Protein AF-A0A7C6ZR09-F1 (afdb_monomer_lite)

Radius of gyration: 15.02 Å; chains: 1; bounding box: 41×16×41 Å

pLDDT: mean 88.65, std 11.0, range [61.31, 97.88]

Foldseek 3Di:
DVQQVVQQVVCVVVVNHPDGPVVVLVVVLLVCLLVVNDLVNSCVVSVHPDSPVSVVSNVVNDDPCPPDDD

Structure (mmCIF, N/CA/C/O backbone):
data_AF-A0A7C6ZR09-F1
#
_entry.id   AF-A0A7C6ZR09-F1
#
loop_
_atom_site.group_PDB
_atom_site.id
_atom_site.type_symbol
_atom_site.label_atom_id
_atom_site.label_alt_id
_atom_site.label_comp_id
_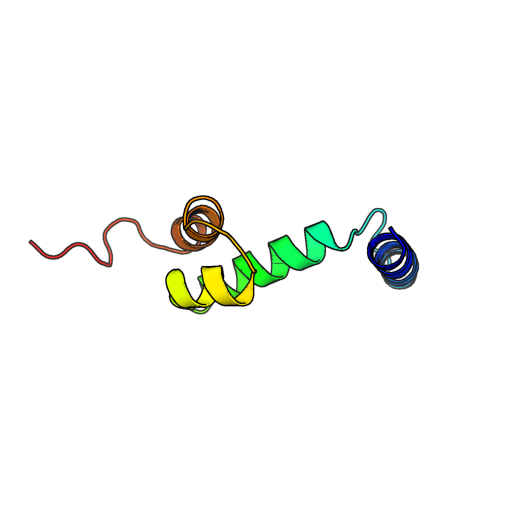atom_site.label_asym_id
_atom_site.label_entity_id
_atom_site.label_seq_id
_atom_site.pdbx_PDB_ins_code
_atom_site.Cartn_x
_atom_site.Cartn_y
_atom_site.Cartn_z
_atom_site.occupancy
_atom_site.B_iso_or_equiv
_atom_site.auth_seq_id
_atom_site.auth_comp_id
_atom_site.auth_asym_id
_atom_site.auth_atom_id
_atom_site.pdbx_PDB_model_num
ATOM 1 N N . ARG A 1 1 ? 16.924 2.146 -3.899 1.00 61.31 1 ARG A N 1
ATOM 2 C CA . ARG A 1 1 ? 16.460 2.409 -5.287 1.00 61.31 1 ARG A CA 1
ATOM 3 C C . ARG A 1 1 ? 16.210 1.130 -6.095 1.00 61.31 1 ARG A C 1
ATOM 5 O O . ARG A 1 1 ? 15.199 1.097 -6.771 1.00 61.31 1 ARG A O 1
ATOM 12 N N . ALA A 1 2 ? 16.991 0.054 -5.920 1.00 86.25 2 ALA A N 1
ATOM 13 C CA . ALA A 1 2 ? 16.862 -1.189 -6.701 1.00 86.25 2 ALA A CA 1
ATOM 14 C C . ALA A 1 2 ? 15.451 -1.824 -6.780 1.00 86.25 2 ALA A C 1
ATOM 16 O O . ALA A 1 2 ? 15.071 -2.327 -7.833 1.00 86.25 2 ALA A O 1
ATOM 17 N N . VAL A 1 3 ? 14.658 -1.799 -5.699 1.00 92.75 3 VAL A N 1
ATOM 18 C CA . VAL A 1 3 ? 13.322 -2.432 -5.696 1.00 92.75 3 VAL A CA 1
ATOM 19 C C . VAL A 1 3 ? 12.342 -1.705 -6.618 1.00 92.75 3 VAL A C 1
ATOM 21 O O . VAL A 1 3 ? 11.667 -2.357 -7.407 1.00 92.75 3 VAL A O 1
ATOM 24 N N . SER A 1 4 ? 12.282 -0.371 -6.570 1.00 94.44 4 SER A N 1
ATOM 25 C CA . SER A 1 4 ? 11.391 0.395 -7.453 1.00 94.44 4 SER A CA 1
ATOM 26 C C . SER A 1 4 ? 11.774 0.237 -8.922 1.00 94.44 4 SER A C 1
ATOM 28 O O . SER A 1 4 ? 10.888 0.106 -9.757 1.00 94.44 4 SER A O 1
ATOM 30 N N . ASP A 1 5 ? 13.072 0.175 -9.232 1.00 95.44 5 ASP A N 1
ATOM 31 C CA . ASP A 1 5 ? 13.538 -0.072 -10.600 1.00 95.44 5 ASP A CA 1
ATOM 32 C C . ASP A 1 5 ? 13.119 -1.463 -11.094 1.00 95.44 5 ASP A C 1
ATOM 34 O O . ASP A 1 5 ? 12.663 -1.611 -12.227 1.00 95.44 5 ASP A O 1
ATOM 38 N N . ARG A 1 6 ? 13.203 -2.485 -10.230 1.00 96.31 6 ARG A N 1
ATOM 39 C CA . ARG A 1 6 ? 12.731 -3.835 -10.561 1.00 96.31 6 ARG A CA 1
ATOM 40 C C . ARG A 1 6 ? 11.220 -3.877 -10.776 1.00 96.31 6 ARG A C 1
ATOM 42 O O . ARG A 1 6 ? 10.774 -4.515 -11.724 1.00 96.31 6 ARG A O 1
ATOM 49 N N . VAL A 1 7 ? 10.449 -3.212 -9.916 1.00 97.31 7 VAL A N 1
ATOM 50 C CA . VAL A 1 7 ? 8.989 -3.115 -10.055 1.00 97.31 7 VAL A CA 1
ATOM 51 C C . VAL A 1 7 ? 8.617 -2.427 -11.362 1.00 97.31 7 VAL A C 1
ATOM 53 O O . VAL A 1 7 ? 7.750 -2.934 -12.062 1.00 97.31 7 VAL A O 1
ATOM 56 N N . ARG A 1 8 ? 9.320 -1.355 -11.740 1.00 97.12 8 ARG A N 1
ATOM 57 C CA . ARG A 1 8 ? 9.088 -0.661 -13.008 1.00 97.12 8 ARG A CA 1
ATOM 58 C C . ARG A 1 8 ? 9.278 -1.583 -14.214 1.00 97.12 8 ARG A C 1
ATOM 60 O O . ARG A 1 8 ? 8.379 -1.673 -15.039 1.00 97.12 8 ARG A O 1
ATOM 67 N N . VAL A 1 9 ? 10.388 -2.326 -14.278 1.00 97.31 9 VAL A N 1
ATOM 68 C CA . VAL A 1 9 ? 10.641 -3.285 -15.378 1.00 97.31 9 VAL A CA 1
ATOM 69 C C . VAL A 1 9 ? 9.556 -4.366 -15.450 1.00 97.31 9 VAL A C 1
ATOM 71 O O . VAL A 1 9 ? 9.126 -4.749 -16.534 1.00 97.31 9 VAL A O 1
ATOM 74 N N . LEU A 1 10 ? 9.101 -4.874 -14.301 1.00 97.31 10 LEU A N 1
ATOM 75 C CA . LEU A 1 10 ? 8.020 -5.863 -14.266 1.00 97.31 10 LEU A CA 1
ATOM 76 C C . LEU A 1 10 ? 6.665 -5.255 -14.652 1.00 97.31 10 LEU A C 1
ATOM 78 O O . LEU A 1 10 ? 5.880 -5.928 -15.310 1.00 97.31 10 LEU A O 1
ATOM 82 N N . GLY A 1 11 ? 6.408 -4.002 -14.268 1.00 97.38 11 GLY A N 1
ATOM 83 C CA . GLY A 1 11 ? 5.223 -3.241 -14.655 1.00 97.38 11 GLY A CA 1
ATOM 84 C C . GLY A 1 11 ? 5.144 -3.054 -16.166 1.00 97.38 11 GLY A C 1
ATOM 85 O O . GLY A 1 11 ? 4.133 -3.404 -16.767 1.00 97.38 11 GLY A O 1
ATOM 86 N N . GLU A 1 12 ? 6.239 -2.618 -16.794 1.00 97.88 12 GLU A N 1
ATOM 87 C CA . GLU A 1 12 ? 6.353 -2.482 -18.253 1.00 97.88 12 GLU A CA 1
ATOM 88 C C . GLU A 1 12 ? 6.010 -3.802 -18.973 1.00 97.88 12 GLU A C 1
ATOM 90 O O . GLU A 1 12 ? 5.241 -3.805 -19.933 1.00 97.88 12 GLU A O 1
ATOM 95 N N . ALA A 1 13 ? 6.484 -4.944 -18.460 1.00 97.75 13 ALA A N 1
ATOM 96 C CA . ALA A 1 13 ? 6.217 -6.265 -19.041 1.00 97.75 13 ALA A CA 1
ATOM 97 C C . ALA A 1 13 ? 4.735 -6.695 -19.006 1.00 97.75 13 ALA A C 1
ATOM 99 O O . ALA A 1 13 ? 4.341 -7.576 -19.768 1.00 97.75 13 ALA A O 1
ATOM 100 N N . VAL A 1 14 ? 3.917 -6.093 -18.138 1.00 97.38 14 VAL A N 1
ATOM 101 C CA . VAL A 1 14 ? 2.469 -6.353 -18.034 1.00 97.38 14 VAL A CA 1
ATOM 102 C C . VAL A 1 14 ? 1.622 -5.160 -18.496 1.00 97.38 14 VAL A C 1
ATOM 104 O O . VAL A 1 14 ? 0.417 -5.136 -18.255 1.00 97.38 14 VAL A O 1
ATOM 107 N N . GLY A 1 15 ? 2.235 -4.171 -19.158 1.00 97.75 15 GLY A N 1
ATOM 108 C CA . GLY A 1 15 ? 1.550 -2.986 -19.688 1.00 97.75 15 GLY A CA 1
ATOM 109 C C . GLY A 1 15 ? 1.214 -1.909 -18.647 1.00 97.75 15 GLY A C 1
ATOM 110 O O . GLY A 1 15 ? 0.365 -1.060 -18.901 1.00 97.75 15 GLY A O 1
ATOM 111 N N . LEU A 1 16 ? 1.849 -1.935 -17.473 1.00 96.31 16 LEU A N 1
ATOM 112 C CA . LEU A 1 16 ? 1.694 -0.937 -16.412 1.00 96.31 16 LEU A CA 1
ATOM 113 C C . LEU A 1 16 ? 2.899 0.010 -16.388 1.00 96.31 16 LEU A C 1
ATOM 115 O O . LEU A 1 16 ? 3.867 -0.191 -15.649 1.00 96.31 16 LEU A O 1
ATOM 119 N N . GLU A 1 17 ? 2.830 1.058 -17.204 1.00 96.25 17 GLU A N 1
ATOM 120 C CA . GLU A 1 17 ? 3.869 2.085 -17.281 1.00 96.25 17 GLU A CA 1
ATOM 121 C C . GLU A 1 17 ? 3.960 2.914 -15.992 1.00 96.25 17 GLU A C 1
ATOM 123 O O . GLU A 1 17 ? 2.958 3.280 -15.380 1.00 96.25 17 GLU A O 1
ATOM 128 N N . GLY A 1 18 ? 5.190 3.218 -15.570 1.00 93.81 18 GLY A N 1
ATOM 129 C CA . GLY A 1 18 ? 5.444 4.070 -14.405 1.00 93.81 18 GLY A CA 1
ATOM 130 C C . GLY A 1 18 ? 5.188 3.417 -13.042 1.00 93.81 18 GLY A C 1
ATOM 131 O O . GLY A 1 18 ? 5.364 4.088 -12.026 1.00 93.81 18 GLY A O 1
ATOM 132 N N . LEU A 1 19 ? 4.829 2.127 -12.992 1.00 96.94 19 LEU A N 1
ATOM 133 C CA . LEU A 1 19 ? 4.579 1.416 -11.738 1.00 96.94 19 LEU A CA 1
ATOM 134 C C . LEU A 1 19 ? 5.806 1.455 -10.815 1.00 96.94 19 LEU A C 1
ATOM 136 O O . LEU A 1 19 ? 6.908 1.050 -11.194 1.00 96.94 19 LEU A O 1
ATOM 140 N N . SER A 1 20 ? 5.604 1.881 -9.569 1.00 96.75 20 SER A N 1
ATOM 141 C CA . SER A 1 20 ? 6.642 1.899 -8.542 1.00 96.75 20 SER A CA 1
ATOM 142 C C . SER A 1 20 ? 6.324 0.964 -7.374 1.00 96.75 20 SER A C 1
ATOM 144 O O . SER A 1 20 ? 5.179 0.593 -7.112 1.00 96.75 20 SER A O 1
ATOM 146 N N . ALA A 1 21 ? 7.351 0.626 -6.588 1.00 96.19 21 ALA A N 1
ATOM 147 C CA . ALA A 1 21 ? 7.162 -0.128 -5.347 1.00 96.19 21 ALA A CA 1
ATOM 148 C C . ALA A 1 21 ? 6.260 0.610 -4.334 1.00 96.19 21 ALA A C 1
ATOM 150 O O . ALA A 1 21 ? 5.633 -0.025 -3.485 1.00 96.19 21 ALA A O 1
ATOM 151 N N . HIS A 1 22 ? 6.189 1.943 -4.417 1.00 95.25 22 HIS A N 1
ATOM 152 C CA . HIS A 1 22 ? 5.331 2.745 -3.551 1.00 95.25 22 HIS A CA 1
ATOM 153 C C . HIS A 1 22 ? 3.851 2.553 -3.899 1.00 95.25 22 HIS A C 1
ATOM 155 O O . HIS A 1 22 ? 3.033 2.376 -2.998 1.00 95.25 22 HIS A O 1
ATOM 161 N N . ASP A 1 23 ? 3.526 2.473 -5.189 1.00 95.62 23 ASP A N 1
ATOM 162 C CA . ASP A 1 23 ? 2.163 2.218 -5.664 1.00 95.62 23 ASP A CA 1
ATOM 163 C C . ASP A 1 23 ? 1.687 0.831 -5.232 1.00 95.62 23 ASP A C 1
ATOM 165 O O . ASP A 1 23 ? 0.581 0.681 -4.713 1.00 95.62 23 ASP A O 1
ATOM 169 N N . CYS A 1 24 ? 2.557 -0.181 -5.331 1.00 96.31 24 CYS A N 1
ATOM 170 C CA . CYS A 1 24 ? 2.260 -1.518 -4.816 1.00 96.31 24 CYS A CA 1
ATOM 171 C C . CYS A 1 24 ? 1.968 -1.499 -3.307 1.00 96.31 24 CYS A C 1
ATOM 173 O O . CYS A 1 24 ? 1.039 -2.168 -2.850 1.00 96.31 24 CYS A O 1
ATOM 175 N N . ARG A 1 25 ? 2.722 -0.711 -2.526 1.00 95.81 25 ARG A N 1
ATOM 176 C CA . ARG A 1 25 ? 2.481 -0.548 -1.085 1.00 95.81 25 ARG A CA 1
ATOM 177 C C . ARG A 1 25 ? 1.141 0.133 -0.805 1.00 95.81 25 ARG A C 1
ATOM 179 O O . ARG A 1 25 ? 0.422 -0.312 0.087 1.00 95.81 25 ARG A O 1
ATOM 186 N N .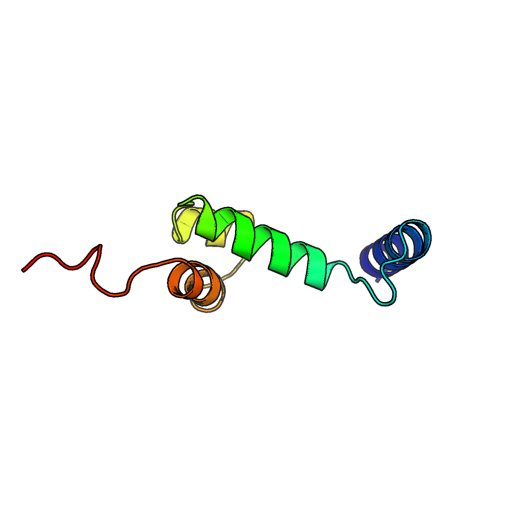 HIS A 1 26 ? 0.792 1.179 -1.553 1.00 95.06 26 HIS A N 1
ATOM 187 C CA . HIS A 1 26 ? -0.511 1.840 -1.444 1.00 95.06 26 HIS A CA 1
ATOM 188 C C . HIS A 1 26 ? -1.664 0.892 -1.767 1.00 95.06 26 HIS A C 1
ATOM 190 O O . HIS A 1 26 ? -2.641 0.824 -1.017 1.00 95.06 26 HIS A O 1
ATOM 196 N N . TYR A 1 27 ? -1.532 0.133 -2.854 1.00 95.06 27 TYR A N 1
ATOM 197 C CA . TYR A 1 27 ? -2.528 -0.846 -3.264 1.00 95.06 27 TYR A CA 1
ATOM 198 C C . TYR A 1 27 ? -2.721 -1.931 -2.200 1.00 95.06 27 TYR A C 1
ATOM 200 O O . TYR A 1 27 ? -3.852 -2.209 -1.802 1.00 95.06 27 TYR A O 1
ATOM 208 N N . TRP A 1 28 ? -1.626 -2.501 -1.686 1.00 96.50 28 TRP A N 1
ATOM 209 C CA . TRP A 1 28 ? -1.678 -3.484 -0.604 1.00 96.50 28 TRP A CA 1
ATOM 210 C C . TRP A 1 28 ? -2.393 -2.930 0.634 1.00 96.50 28 TRP A C 1
ATOM 212 O O . TRP A 1 28 ? -3.307 -3.576 1.141 1.00 96.50 28 TRP A O 1
ATOM 222 N N . ALA A 1 29 ? -2.035 -1.723 1.080 1.00 95.38 29 ALA A N 1
ATOM 223 C CA . ALA A 1 29 ? -2.631 -1.114 2.265 1.00 95.38 29 ALA A CA 1
ATOM 224 C C . ALA A 1 29 ? -4.139 -0.867 2.096 1.00 95.38 29 ALA A C 1
ATOM 226 O O . ALA A 1 29 ? -4.927 -1.202 2.979 1.00 95.38 29 ALA A O 1
ATOM 227 N N . THR A 1 30 ? -4.541 -0.354 0.929 1.00 93.31 30 THR A N 1
ATOM 228 C CA . THR A 1 30 ? -5.951 -0.134 0.569 1.00 93.31 30 THR A CA 1
ATOM 229 C C . THR A 1 30 ? -6.730 -1.447 0.570 1.00 93.31 30 THR A C 1
ATOM 231 O O . THR A 1 30 ? -7.794 -1.546 1.175 1.00 93.31 30 THR A O 1
ATOM 234 N N . ARG A 1 31 ? -6.180 -2.484 -0.070 1.00 94.44 31 ARG A N 1
ATOM 235 C CA . ARG A 1 31 ? -6.817 -3.800 -0.186 1.00 94.44 31 ARG A CA 1
ATOM 236 C C . ARG A 1 31 ? -6.897 -4.546 1.150 1.00 94.44 31 ARG A C 1
ATOM 238 O O . ARG A 1 31 ? -7.836 -5.309 1.362 1.00 94.44 31 ARG A O 1
ATOM 245 N N . ALA A 1 32 ? -5.909 -4.381 2.026 1.00 93.81 32 ALA A N 1
ATOM 246 C CA . ALA A 1 32 ? -5.923 -4.968 3.362 1.00 93.81 32 ALA A CA 1
ATOM 247 C C . ALA A 1 32 ? -6.980 -4.289 4.245 1.00 93.81 32 ALA A C 1
ATOM 249 O O . ALA A 1 32 ? -7.767 -4.972 4.902 1.00 93.81 32 ALA A O 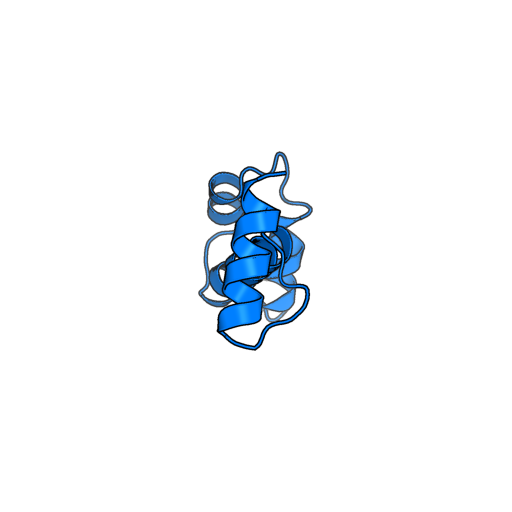1
ATOM 250 N N . ALA A 1 33 ? -7.047 -2.955 4.204 1.00 91.94 33 ALA A N 1
ATOM 251 C CA . ALA A 1 33 ? -8.057 -2.183 4.920 1.00 91.94 33 ALA A CA 1
ATOM 252 C C . ALA A 1 33 ? -9.483 -2.529 4.455 1.00 91.94 33 ALA A C 1
ATOM 254 O O . ALA A 1 33 ? -10.354 -2.757 5.292 1.00 91.94 33 ALA A O 1
ATOM 255 N N . SER A 1 34 ? -9.713 -2.659 3.142 1.00 88.19 34 SER A N 1
ATOM 256 C CA . SER A 1 34 ? -11.035 -3.015 2.602 1.00 88.19 34 SER A CA 1
ATOM 257 C C . SER A 1 34 ? -11.490 -4.436 2.938 1.00 88.19 34 SER A C 1
ATOM 259 O O . SER A 1 34 ? -12.684 -4.713 2.922 1.00 88.19 34 SER A O 1
ATOM 261 N N . GLN A 1 35 ? -10.563 -5.329 3.289 1.00 90.81 35 GLN A N 1
ATOM 262 C CA . GLN A 1 35 ? -10.866 -6.672 3.798 1.00 90.81 35 GLN A CA 1
ATOM 263 C C . GLN A 1 35 ? -11.057 -6.711 5.323 1.00 90.81 35 GLN A C 1
ATOM 265 O O . GLN A 1 35 ? -11.148 -7.790 5.901 1.00 90.81 35 GLN A O 1
ATOM 270 N N . GLY A 1 36 ? -11.120 -5.551 5.986 1.00 87.62 36 GLY A N 1
ATOM 271 C CA . GLY A 1 36 ? -11.381 -5.462 7.422 1.00 87.62 36 GLY A CA 1
ATOM 272 C C . GLY A 1 36 ? -10.154 -5.699 8.301 1.00 87.62 36 GLY A C 1
ATOM 273 O O . GLY A 1 36 ? -10.313 -6.014 9.478 1.00 87.62 36 GLY A O 1
ATOM 274 N N . THR A 1 37 ? -8.937 -5.549 7.762 1.00 90.88 37 THR A N 1
ATOM 275 C CA . THR A 1 37 ? -7.717 -5.621 8.583 1.00 90.88 37 THR A CA 1
ATOM 276 C C . THR A 1 37 ? -7.759 -4.543 9.664 1.00 90.88 37 THR A C 1
ATOM 278 O O . THR A 1 37 ? -8.015 -3.373 9.372 1.00 90.88 37 THR A O 1
ATOM 281 N N . ASP A 1 38 ? -7.477 -4.938 10.906 1.00 89.81 38 ASP A N 1
ATOM 282 C CA . ASP A 1 38 ? -7.401 -4.020 12.039 1.00 89.81 38 ASP A CA 1
ATOM 283 C C . ASP A 1 38 ? -6.372 -2.886 11.784 1.00 89.81 38 ASP A C 1
ATOM 285 O O . ASP A 1 38 ? -5.268 -3.162 11.297 1.00 89.81 38 ASP A O 1
ATOM 289 N N . PRO A 1 39 ? -6.681 -1.612 12.107 1.00 88.75 39 PRO A N 1
ATOM 290 C CA . PRO A 1 39 ? -5.786 -0.486 11.832 1.00 88.75 39 PRO A CA 1
ATOM 291 C C . PRO A 1 39 ? -4.411 -0.573 12.512 1.00 88.75 39 PRO A C 1
ATOM 293 O O . PRO A 1 39 ? -3.426 -0.088 11.949 1.00 88.75 39 PRO A O 1
ATOM 296 N N . PHE A 1 40 ? -4.314 -1.179 13.701 1.00 92.25 40 PHE A N 1
ATOM 297 C CA . PHE A 1 40 ? -3.042 -1.366 14.402 1.00 92.25 40 PHE A CA 1
ATOM 298 C C . PHE A 1 40 ? -2.223 -2.481 13.755 1.00 92.25 40 PHE A C 1
ATOM 300 O O . PHE A 1 40 ? -1.034 -2.293 13.504 1.00 92.25 40 PHE A O 1
ATOM 307 N N . ALA A 1 41 ? -2.867 -3.591 13.388 1.00 94.31 41 ALA A N 1
ATOM 308 C CA . ALA A 1 41 ? -2.215 -4.652 12.624 1.00 94.31 41 ALA A CA 1
ATOM 309 C C . ALA A 1 41 ? -1.706 -4.140 11.265 1.00 94.31 41 ALA A C 1
ATOM 311 O O . ALA A 1 41 ? -0.577 -4.435 10.871 1.00 94.31 41 ALA A O 1
ATOM 312 N N . LEU A 1 42 ? -2.501 -3.317 10.570 1.00 94.44 42 LEU A N 1
ATOM 313 C CA . LEU A 1 42 ? -2.102 -2.692 9.309 1.00 94.44 42 LEU A CA 1
ATOM 314 C C . LEU A 1 42 ? -0.899 -1.757 9.504 1.00 94.44 42 LEU A C 1
ATOM 316 O O . LEU A 1 42 ? 0.048 -1.811 8.719 1.00 94.44 42 LEU A O 1
ATOM 320 N N . ARG A 1 43 ? -0.908 -0.934 10.564 1.00 95.50 43 ARG A N 1
ATOM 321 C CA . ARG A 1 43 ? 0.215 -0.061 10.941 1.00 95.50 43 ARG A CA 1
ATOM 322 C C . ARG A 1 43 ? 1.508 -0.854 11.113 1.00 95.50 43 ARG A C 1
ATOM 324 O O . ARG A 1 43 ? 2.523 -0.488 10.517 1.00 95.50 43 ARG A O 1
ATOM 331 N N . ASP A 1 44 ? 1.453 -1.914 11.912 1.00 96.62 44 ASP A N 1
ATOM 332 C CA . ASP A 1 44 ? 2.625 -2.708 12.27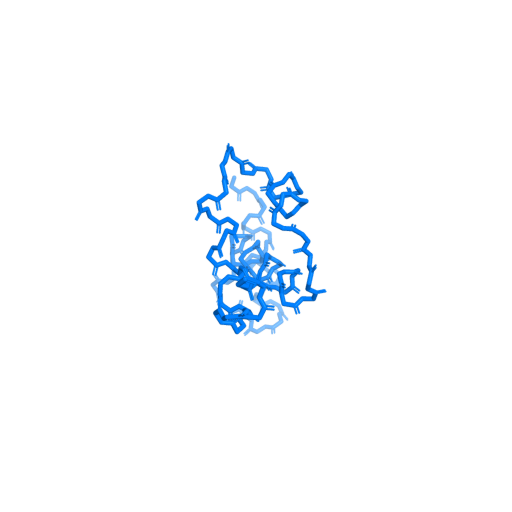8 1.00 96.62 44 ASP A CA 1
ATOM 333 C C . ASP A 1 44 ? 3.166 -3.466 11.065 1.00 96.62 44 ASP A C 1
ATOM 335 O O . ASP A 1 44 ? 4.358 -3.388 10.769 1.00 96.62 44 ASP A O 1
ATOM 339 N N . ALA A 1 45 ? 2.282 -4.092 10.281 1.00 95.56 45 ALA A N 1
ATOM 340 C CA . ALA A 1 45 ? 2.656 -4.791 9.054 1.00 95.56 45 ALA A CA 1
ATOM 341 C C . ALA A 1 45 ? 3.268 -3.855 7.997 1.00 95.56 45 ALA A C 1
ATOM 343 O O . ALA A 1 45 ? 4.168 -4.251 7.259 1.00 95.56 45 ALA A O 1
ATOM 344 N N . GLY A 1 46 ? 2.795 -2.609 7.908 1.00 94.19 46 GLY A N 1
ATOM 345 C CA . GLY A 1 46 ? 3.314 -1.634 6.949 1.00 94.19 46 GLY A CA 1
ATOM 346 C C . GLY A 1 46 ? 4.461 -0.766 7.468 1.00 94.19 46 GLY A C 1
ATOM 347 O O . GLY A 1 46 ? 4.925 0.106 6.722 1.00 94.19 46 GLY A O 1
ATOM 348 N N . GLY A 1 47 ? 4.910 -0.980 8.710 1.00 95.94 47 GLY A N 1
ATOM 349 C CA . GLY A 1 47 ? 6.056 -0.298 9.315 1.00 95.94 47 GLY A CA 1
ATOM 350 C C . GLY A 1 47 ? 5.845 1.197 9.568 1.00 95.94 47 GLY A C 1
ATOM 351 O O . GLY A 1 47 ? 6.790 1.977 9.459 1.00 95.94 47 GLY A O 1
ATOM 352 N N . TRP A 1 48 ? 4.613 1.630 9.847 1.00 96.00 48 TRP A N 1
ATOM 353 C CA . TRP A 1 48 ? 4.334 3.033 10.163 1.00 96.00 48 TRP A CA 1
ATOM 354 C C . TRP A 1 48 ? 4.553 3.330 11.650 1.00 96.00 48 TRP A C 1
ATOM 356 O O . TRP A 1 48 ? 4.114 2.582 12.515 1.00 96.00 48 TRP A O 1
ATOM 366 N N . SER A 1 49 ? 5.161 4.476 11.958 1.00 94.56 49 SER A N 1
ATOM 367 C CA . SER A 1 49 ? 5.366 4.928 13.343 1.00 94.56 49 SER A CA 1
ATOM 368 C C . SER A 1 49 ? 4.089 5.436 14.022 1.00 94.56 49 SER A C 1
ATOM 370 O O . SER A 1 49 ? 4.052 5.582 15.241 1.00 94.56 49 SER A O 1
ATOM 372 N N . SER A 1 50 ? 3.038 5.724 13.251 1.00 93.31 50 SER A N 1
ATOM 373 C CA . SER A 1 50 ? 1.757 6.215 13.755 1.00 93.31 50 SER A CA 1
ATOM 374 C C . SER A 1 50 ? 0.589 5.729 12.895 1.00 93.31 50 SER A C 1
ATOM 376 O O . SER A 1 50 ? 0.771 5.234 11.781 1.00 93.31 50 SER A O 1
ATOM 378 N N . LEU A 1 51 ? -0.632 5.902 13.407 1.00 91.06 51 LEU A N 1
ATOM 379 C CA . LEU A 1 51 ? -1.863 5.559 12.689 1.00 91.06 51 LEU A CA 1
ATOM 380 C C . LEU A 1 51 ? -2.254 6.565 11.596 1.00 91.06 51 LEU A C 1
ATOM 382 O O . LEU A 1 51 ? -3.168 6.272 10.835 1.00 91.06 51 LEU A O 1
ATOM 386 N N . ALA A 1 52 ? -1.563 7.702 11.466 1.00 91.19 52 ALA A N 1
ATOM 387 C CA . ALA A 1 52 ? -1.981 8.790 10.576 1.00 91.19 52 ALA A CA 1
ATOM 388 C C . ALA A 1 52 ? -2.055 8.394 9.088 1.00 91.19 52 ALA A C 1
ATOM 390 O O . ALA A 1 52 ? -2.909 8.880 8.354 1.00 91.19 52 ALA A O 1
ATOM 391 N N . MET A 1 53 ? -1.156 7.521 8.625 1.00 90.62 53 MET A N 1
ATOM 392 C CA . MET A 1 53 ? -1.188 7.006 7.251 1.00 90.62 53 MET A CA 1
ATOM 393 C C . MET A 1 53 ? -2.099 5.778 7.092 1.00 90.62 53 MET A C 1
ATOM 395 O O . MET A 1 53 ? -2.875 5.764 6.138 1.00 90.62 53 MET A O 1
ATOM 399 N N . PRO A 1 54 ? -2.048 4.764 7.982 1.00 87.94 54 PRO A N 1
ATOM 400 C CA . PRO A 1 54 ? -2.982 3.637 7.960 1.00 87.94 54 PRO A CA 1
ATOM 401 C C . PRO A 1 54 ? -4.461 4.039 8.003 1.00 87.94 54 PRO A C 1
ATOM 403 O O . PRO A 1 54 ? -5.262 3.458 7.271 1.00 87.94 54 PRO A O 1
ATOM 406 N N . SER A 1 55 ? -4.825 5.043 8.811 1.00 84.88 55 SER A N 1
ATOM 407 C CA . SER A 1 55 ? -6.221 5.468 8.982 1.00 84.88 55 SER A CA 1
ATOM 408 C C . SER A 1 55 ? -6.857 5.916 7.669 1.00 84.88 55 SER A C 1
ATOM 410 O O . SER A 1 55 ? -8.011 5.590 7.417 1.00 84.88 55 SER A O 1
ATOM 412 N N . ARG A 1 56 ? -6.085 6.544 6.773 1.00 86.62 56 ARG A N 1
ATOM 413 C CA . ARG A 1 56 ? -6.562 6.996 5.456 1.00 86.62 56 ARG A CA 1
ATOM 414 C C . ARG A 1 56 ? -7.102 5.855 4.589 1.00 86.62 56 ARG A C 1
ATOM 416 O O . ARG A 1 56 ? -8.043 6.068 3.832 1.00 86.62 56 ARG A O 1
ATOM 423 N N . TYR A 1 57 ? -6.529 4.653 4.687 1.00 86.12 57 TYR A N 1
ATOM 424 C CA . TYR A 1 57 ? -7.016 3.486 3.937 1.00 86.12 57 TYR A CA 1
ATOM 425 C C . TYR A 1 57 ? -8.257 2.864 4.573 1.00 86.12 57 TYR A C 1
ATOM 427 O O . TYR A 1 57 ? -9.118 2.351 3.867 1.00 86.12 57 TYR A O 1
ATOM 435 N N . VAL A 1 58 ? -8.345 2.910 5.904 1.00 79.12 58 VAL A N 1
ATOM 436 C CA . VAL A 1 58 ? -9.484 2.380 6.663 1.00 79.12 58 VAL A CA 1
ATOM 437 C C . VAL A 1 58 ? -10.706 3.281 6.500 1.00 79.12 58 VAL A C 1
ATOM 439 O O . VAL A 1 58 ? -11.799 2.778 6.274 1.00 79.12 58 VAL A O 1
ATOM 442 N N . GLU A 1 59 ? -10.525 4.601 6.555 1.00 73.25 59 GLU A N 1
ATOM 443 C CA . GLU A 1 59 ? -11.585 5.592 6.328 1.00 73.25 59 GLU A CA 1
ATOM 444 C C . GLU A 1 59 ? -12.149 5.506 4.910 1.00 73.25 59 GLU A C 1
ATOM 446 O O . GLU A 1 59 ? -13.362 5.526 4.737 1.00 73.25 59 GLU A O 1
ATOM 451 N N . ALA A 1 60 ? -11.292 5.323 3.900 1.00 65.31 60 ALA A N 1
ATOM 452 C CA . ALA A 1 60 ? -11.736 5.124 2.520 1.00 65.31 60 ALA A CA 1
ATOM 453 C C . ALA A 1 60 ? -12.590 3.853 2.331 1.00 65.31 60 ALA A C 1
ATOM 455 O O . ALA A 1 60 ? -13.343 3.764 1.365 1.00 65.31 60 ALA A O 1
ATOM 456 N N . ALA A 1 61 ? -12.466 2.874 3.232 1.00 63.66 61 ALA A N 1
ATOM 457 C CA . ALA A 1 61 ? -13.186 1.606 3.175 1.00 63.66 61 ALA A CA 1
ATOM 458 C C . ALA A 1 61 ? -14.408 1.531 4.111 1.00 63.66 61 ALA A C 1
ATOM 460 O O . ALA A 1 61 ? -15.215 0.615 3.962 1.00 63.66 61 ALA A O 1
ATOM 461 N N . ALA A 1 62 ? -14.549 2.440 5.081 1.00 64.50 62 ALA A N 1
ATOM 462 C CA . ALA A 1 62 ? -15.546 2.336 6.146 1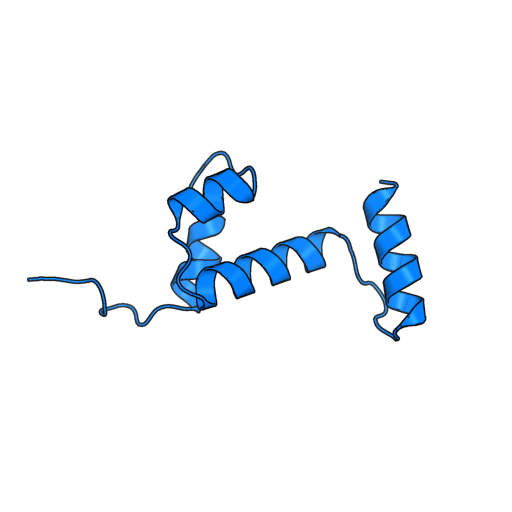.00 64.50 62 ALA A CA 1
ATOM 463 C C . ALA A 1 62 ? -16.755 3.258 5.929 1.00 64.50 62 ALA A C 1
ATOM 465 O O . ALA A 1 62 ? -16.618 4.420 5.549 1.00 64.50 62 ALA A O 1
ATOM 466 N N . ILE A 1 63 ? -17.952 2.775 6.281 1.00 66.75 63 ILE A N 1
ATOM 467 C CA . ILE A 1 63 ? -19.112 3.647 6.498 1.00 66.75 63 ILE A CA 1
ATOM 468 C C . ILE A 1 63 ? -18.883 4.374 7.827 1.00 66.75 63 ILE A C 1
ATOM 470 O O . ILE A 1 63 ? -18.762 3.731 8.870 1.00 66.75 63 ILE A O 1
ATOM 474 N N . ALA A 1 64 ? -18.837 5.709 7.797 1.00 67.19 64 ALA A N 1
ATOM 475 C CA . ALA A 1 64 ? -18.377 6.554 8.909 1.00 67.19 64 ALA A CA 1
ATOM 476 C C . ALA A 1 64 ? -18.998 6.233 10.287 1.00 67.19 64 ALA A C 1
ATOM 478 O O . ALA A 1 64 ? -18.344 6.405 11.312 1.00 67.19 64 ALA A O 1
ATOM 479 N N . ASN A 1 65 ? -20.234 5.727 10.317 1.00 68.62 65 ASN A N 1
ATOM 480 C CA . ASN A 1 65 ? -20.995 5.508 11.549 1.00 68.62 65 ASN A CA 1
ATOM 481 C C . ASN A 1 65 ? -21.071 4.042 12.003 1.00 68.62 65 ASN A C 1
ATOM 483 O O . ASN A 1 65 ? -21.627 3.771 13.061 1.00 68.62 65 ASN A O 1
ATOM 487 N N . GLU A 1 66 ? -20.522 3.088 11.248 1.00 72.62 66 GLU A N 1
ATOM 488 C CA . GLU A 1 66 ? -20.711 1.649 11.504 1.00 72.62 66 GLU A CA 1
ATOM 489 C C . GLU A 1 66 ? -20.180 1.190 12.875 1.00 72.62 66 GLU A C 1
ATOM 491 O O . GLU A 1 66 ? -20.683 0.235 13.465 1.00 72.62 66 GLU A O 1
ATOM 496 N N . ARG A 1 67 ? -19.174 1.888 13.414 1.00 65.81 67 ARG A N 1
ATOM 497 C CA . ARG A 1 67 ? -18.530 1.554 14.695 1.00 65.81 67 ARG A CA 1
ATOM 498 C C . ARG A 1 67 ? -18.909 2.494 15.841 1.00 65.81 67 ARG A C 1
ATOM 500 O O . ARG A 1 67 ? -18.390 2.334 16.944 1.00 65.81 67 ARG A O 1
ATOM 507 N N . VAL A 1 68 ? -19.792 3.463 15.600 1.00 71.75 68 VAL A N 1
ATOM 508 C CA . VAL A 1 68 ? -20.273 4.382 16.639 1.00 71.75 68 VAL A CA 1
ATOM 509 C C . VAL A 1 68 ? -21.361 3.671 17.442 1.00 71.75 68 VAL A C 1
ATOM 511 O O . VAL A 1 68 ? -22.391 3.287 16.894 1.00 71.75 68 VAL A O 1
A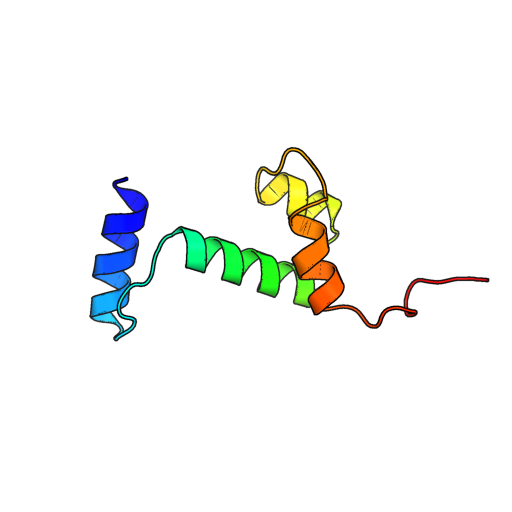TOM 514 N N . LYS A 1 69 ? -21.136 3.487 18.745 1.00 62.97 69 LYS A N 1
ATOM 515 C CA . LYS A 1 69 ? -22.158 3.032 19.699 1.00 62.97 69 LYS A CA 1
ATOM 516 C C . LYS A 1 69 ? -22.488 4.195 20.637 1.00 62.97 69 LYS A C 1
ATOM 518 O O . LYS A 1 69 ? -21.555 4.808 21.155 1.00 62.97 69 LYS A O 1
ATOM 523 N N . LEU A 1 70 ? -23.779 4.503 20.789 1.00 68.31 70 LEU A N 1
ATOM 524 C CA . LEU A 1 70 ? -24.312 5.545 21.680 1.00 68.31 70 LEU A CA 1
ATOM 525 C C . LEU A 1 70 ? -24.645 4.970 23.057 1.00 68.31 70 LEU A C 1
ATOM 527 O O . LEU A 1 70 ? -25.127 3.813 23.094 1.00 68.31 70 LEU A O 1
#

Secondary structure (DSSP, 8-state):
-HHHHHHHHHHHHTT-TT--HHHHHHHHHHHHHHTT--HHHHHHHTT-SSTTTHHHHHHHHS-TTTT---

Sequence (70 aa):
RAVSDRVRVLGEAVGLEGLSAHDCRHYWATRAASQGTDPFALRDAGGWSSLAMPSRYVEAAAIANERVKL